Protein AF-A0A2W6CZB5-F1 (afdb_monomer_lite)

Foldseek 3Di:
DDDDDDPVLQAWWKWKAAPPPRDIDTDDPVVCVVVQQADPVPRHNDIDIDTHNPRVPDPDDDDD

Structure (mmCIF, N/CA/C/O backbone):
data_AF-A0A2W6CZB5-F1
#
_entry.id   AF-A0A2W6CZB5-F1
#
loop_
_atom_site.group_PDB
_atom_site.id
_atom_site.type_symbol
_atom_site.label_atom_id
_atom_site.label_alt_id
_atom_site.label_comp_id
_atom_site.label_asym_id
_atom_site.label_entity_id
_atom_site.label_seq_id
_atom_site.pdbx_PDB_ins_code
_atom_site.Cartn_x
_atom_site.Cartn_y
_atom_site.Cartn_z
_atom_site.occupancy
_atom_site.B_iso_or_equiv
_atom_site.auth_seq_id
_atom_site.auth_comp_id
_atom_site.auth_asym_id
_atom_site.auth_atom_id
_atom_site.pdbx_PDB_model_num
ATOM 1 N N . MET A 1 1 ? -31.327 -0.330 23.281 1.00 47.88 1 MET A N 1
ATOM 2 C CA . MET A 1 1 ? -30.095 -1.140 23.402 1.00 47.88 1 MET A CA 1
ATOM 3 C C . MET A 1 1 ? -28.943 -0.247 22.965 1.00 47.88 1 MET A C 1
ATOM 5 O O . MET A 1 1 ? -28.964 0.191 21.825 1.00 47.88 1 MET A O 1
ATOM 9 N N . ARG A 1 2 ? -28.030 0.144 23.864 1.00 56.97 2 ARG A N 1
ATOM 10 C CA . ARG A 1 2 ? -26.849 0.943 23.485 1.00 56.97 2 ARG A CA 1
ATOM 11 C C . ARG A 1 2 ? -25.840 -0.003 22.834 1.00 56.97 2 ARG A C 1
ATOM 13 O O . ARG A 1 2 ? -25.337 -0.892 23.514 1.00 56.97 2 ARG A O 1
ATOM 20 N N . GLY A 1 3 ? -25.625 0.143 21.528 1.00 64.56 3 GLY A N 1
ATOM 21 C CA . GLY A 1 3 ? -24.653 -0.653 20.784 1.00 64.56 3 GLY A CA 1
ATOM 22 C C . GLY A 1 3 ? -23.242 -0.388 21.301 1.00 64.56 3 GLY A C 1
ATOM 23 O O . GLY A 1 3 ? -22.835 0.763 21.447 1.00 64.56 3 GLY A O 1
ATOM 24 N N . VAL A 1 4 ? -22.517 -1.453 21.621 1.00 73.69 4 VAL A N 1
ATOM 25 C CA . VAL A 1 4 ? -21.080 -1.393 21.899 1.00 73.69 4 VAL A CA 1
ATOM 26 C C . VAL A 1 4 ? -20.381 -1.299 20.548 1.00 73.69 4 VAL A C 1
ATOM 28 O O . VAL A 1 4 ? -20.246 -2.312 19.871 1.00 73.69 4 VAL A O 1
ATOM 31 N N . ILE A 1 5 ? -19.977 -0.094 20.144 1.00 68.81 5 ILE A N 1
ATOM 32 C CA . ILE A 1 5 ? -19.120 0.077 18.966 1.00 68.81 5 ILE A CA 1
ATOM 33 C C . ILE A 1 5 ? -17.733 -0.441 19.340 1.00 68.81 5 ILE A C 1
ATOM 35 O O . ILE A 1 5 ? -17.173 -0.051 20.373 1.00 68.81 5 ILE A O 1
ATOM 39 N N . ARG A 1 6 ? -17.181 -1.361 18.546 1.00 69.38 6 ARG A N 1
ATOM 40 C CA . ARG A 1 6 ? -15.808 -1.823 18.766 1.00 69.38 6 ARG A CA 1
ATOM 41 C C . ARG A 1 6 ? -14.861 -0.721 18.307 1.00 69.38 6 ARG A C 1
ATOM 43 O O . ARG A 1 6 ? -15.049 -0.161 17.238 1.00 69.38 6 ARG A O 1
ATOM 50 N N . LEU A 1 7 ? -13.806 -0.444 19.078 1.00 63.00 7 LEU A N 1
ATOM 51 C CA . LEU A 1 7 ? -12.808 0.568 18.702 1.00 63.00 7 LEU A CA 1
ATOM 52 C C . LEU A 1 7 ? -12.259 0.337 17.280 1.00 63.00 7 LEU A C 1
ATOM 54 O O . LEU A 1 7 ? -12.048 1.300 16.558 1.00 63.00 7 LEU A O 1
ATOM 58 N N . GLY A 1 8 ? -12.112 -0.925 16.858 1.00 62.28 8 GLY A N 1
ATOM 59 C CA . GLY A 1 8 ? -11.685 -1.284 15.501 1.00 62.28 8 GLY A CA 1
ATOM 60 C C . GLY A 1 8 ? -12.649 -0.880 14.377 1.00 62.28 8 GLY A C 1
ATOM 61 O O . GLY A 1 8 ? -12.200 -0.727 13.252 1.00 62.28 8 GLY A O 1
ATOM 62 N N . GLU A 1 9 ? -13.934 -0.655 14.662 1.00 65.69 9 GLU A N 1
ATOM 63 C CA . GLU A 1 9 ? -14.927 -0.173 13.683 1.00 65.69 9 GLU A CA 1
ATOM 64 C C . GLU A 1 9 ? -14.902 1.355 13.513 1.00 65.69 9 GLU A C 1
ATOM 66 O O . GLU A 1 9 ? -15.506 1.884 12.584 1.00 65.69 9 GLU A O 1
ATOM 71 N N . LEU A 1 10 ? -14.211 2.069 14.408 1.00 64.50 10 LEU A N 1
ATOM 72 C CA . LEU A 1 10 ? -14.051 3.528 14.371 1.00 64.50 10 LEU A CA 1
ATOM 73 C C . LEU A 1 10 ? -12.714 3.962 13.762 1.00 64.50 10 LEU A C 1
ATOM 75 O O . LEU A 1 10 ? -12.488 5.158 13.580 1.00 64.50 10 LEU A O 1
ATOM 79 N N . LEU A 1 11 ? -11.800 3.022 13.505 1.00 67.69 11 LEU A N 1
ATOM 80 C CA . LEU A 1 11 ? -10.497 3.356 12.947 1.00 67.69 11 LEU A CA 1
ATOM 81 C C . LEU A 1 11 ? -10.626 3.607 11.439 1.00 67.69 11 LEU A C 1
ATOM 83 O O . LEU A 1 11 ? -11.270 2.817 10.747 1.00 67.69 11 LEU A O 1
ATOM 87 N N . PRO A 1 12 ? -10.006 4.681 10.916 1.00 66.00 12 PRO A N 1
ATOM 88 C CA . PRO A 1 12 ? -10.008 4.952 9.489 1.00 66.00 12 PRO A CA 1
ATOM 89 C C . PRO A 1 12 ? -9.358 3.790 8.744 1.00 66.00 12 PRO A C 1
ATOM 91 O O . PRO A 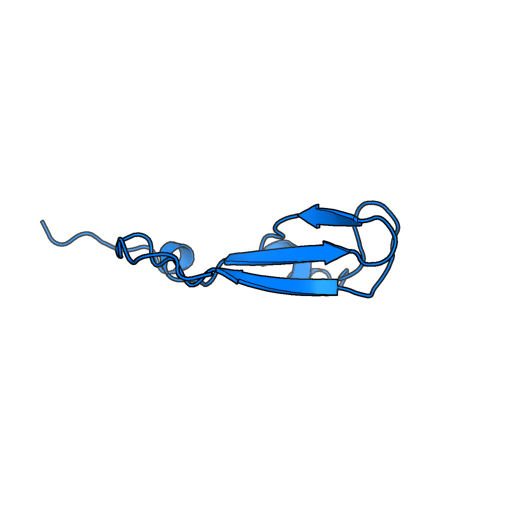1 12 ? -8.281 3.307 9.106 1.00 66.00 12 PRO A O 1
ATOM 94 N N . VAL A 1 13 ? -10.023 3.361 7.680 1.00 75.19 13 VAL A N 1
ATOM 95 C CA . VAL A 1 13 ? -9.498 2.345 6.778 1.00 75.19 13 VAL A CA 1
ATOM 96 C C . VAL A 1 13 ? -8.543 3.027 5.800 1.00 75.19 13 VAL A C 1
ATOM 98 O O . VAL A 1 13 ? -8.897 4.024 5.172 1.00 75.19 13 VAL A O 1
ATOM 101 N N . VAL A 1 14 ? -7.321 2.501 5.672 1.00 84.31 14 VAL A N 1
ATOM 102 C CA . VAL A 1 14 ? -6.328 3.015 4.721 1.00 84.31 14 VAL A CA 1
ATOM 103 C C . VAL A 1 14 ? -6.329 2.142 3.476 1.00 84.31 14 VAL A C 1
ATOM 105 O O . VAL A 1 14 ? -6.045 0.948 3.550 1.00 84.31 14 VAL A O 1
ATOM 108 N N . ARG A 1 15 ? -6.592 2.739 2.314 1.00 88.88 15 ARG A N 1
ATOM 109 C CA . ARG A 1 15 ? -6.407 2.086 1.015 1.00 88.88 15 ARG A CA 1
ATOM 110 C C . ARG A 1 15 ? -5.118 2.587 0.383 1.00 88.88 15 ARG A C 1
ATOM 112 O O . ARG A 1 15 ? -4.931 3.792 0.228 1.00 88.88 15 ARG A O 1
ATOM 119 N N . LEU A 1 16 ? -4.238 1.664 0.015 1.00 90.12 16 LEU A N 1
ATOM 120 C CA . LEU A 1 16 ? -2.936 1.961 -0.570 1.00 90.12 16 LEU A CA 1
ATOM 121 C C . LEU A 1 16 ? -2.893 1.533 -2.035 1.00 90.12 16 LEU A C 1
ATOM 123 O O . LEU A 1 16 ? -3.209 0.389 -2.360 1.00 90.12 16 LEU A O 1
ATOM 127 N N . ALA A 1 17 ? -2.448 2.435 -2.906 1.00 94.12 17 ALA A N 1
ATOM 128 C CA . ALA A 1 17 ? -2.139 2.156 -4.303 1.00 94.12 17 ALA A CA 1
ATOM 129 C C . ALA A 1 17 ? -0.626 2.249 -4.539 1.00 94.12 17 ALA A C 1
ATOM 131 O O . ALA A 1 17 ? -0.005 3.282 -4.274 1.00 94.12 17 ALA A O 1
ATOM 132 N N . CYS A 1 18 ? -0.022 1.162 -5.019 1.00 94.38 18 CYS A N 1
ATOM 133 C CA . CYS A 1 18 ? 1.399 1.121 -5.349 1.00 94.38 18 CYS A CA 1
ATOM 134 C C . CYS A 1 18 ? 1.644 1.850 -6.668 1.00 94.38 18 CYS A C 1
ATOM 136 O O . CYS A 1 18 ? 1.123 1.437 -7.701 1.00 94.38 18 CYS A O 1
ATOM 138 N N . THR A 1 19 ? 2.502 2.867 -6.677 1.00 94.50 19 THR A N 1
ATOM 139 C CA . THR A 1 19 ? 2.803 3.613 -7.912 1.00 94.50 19 THR A CA 1
ATOM 140 C C . THR A 1 19 ? 3.717 2.850 -8.877 1.00 94.50 19 THR A C 1
ATOM 142 O O . THR A 1 19 ? 3.907 3.291 -10.003 1.00 94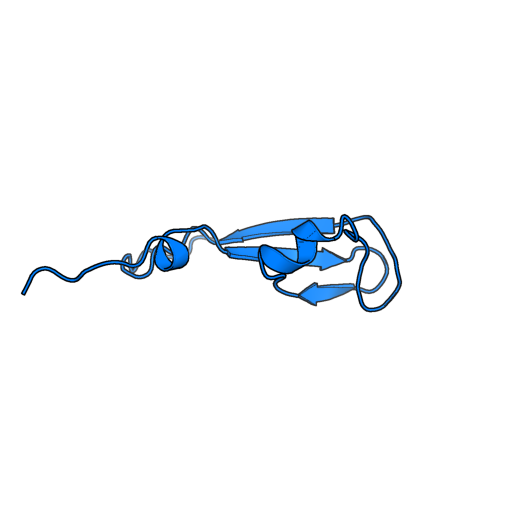.50 19 THR A O 1
ATOM 145 N N . ALA A 1 20 ? 4.304 1.725 -8.449 1.00 94.12 20 ALA A N 1
ATOM 146 C CA . ALA A 1 20 ? 5.215 0.924 -9.271 1.00 94.12 20 ALA A CA 1
ATOM 147 C C . ALA A 1 20 ? 4.515 -0.203 -10.046 1.00 94.12 20 ALA A C 1
ATOM 149 O O . ALA A 1 20 ? 4.926 -0.529 -11.153 1.00 94.12 20 ALA A O 1
ATOM 150 N N . CYS A 1 21 ? 3.499 -0.839 -9.454 1.00 95.44 21 CYS A N 1
ATOM 151 C CA . CYS A 1 21 ? 2.808 -1.988 -10.060 1.00 95.44 21 CYS A CA 1
ATOM 152 C C . CYS A 1 21 ? 1.280 -1.898 -10.006 1.00 95.44 21 CYS A C 1
ATOM 154 O O . CYS A 1 21 ? 0.599 -2.894 -10.261 1.00 95.44 21 CYS A O 1
ATOM 156 N N . GLU A 1 22 ? 0.757 -0.741 -9.597 1.00 95.12 22 GLU A N 1
ATOM 157 C CA . GLU A 1 22 ? -0.673 -0.413 -9.583 1.00 95.12 22 GLU A CA 1
ATOM 158 C C . GLU A 1 22 ? -1.529 -1.360 -8.723 1.00 95.12 22 GLU A C 1
ATOM 160 O O . GLU A 1 22 ? -2.754 -1.394 -8.831 1.00 95.12 22 GLU A O 1
ATOM 165 N N . LEU A 1 23 ? -0.908 -2.129 -7.817 1.00 94.44 23 LEU A N 1
ATOM 166 C CA . LEU A 1 23 ? -1.646 -2.879 -6.807 1.00 94.44 23 LEU A CA 1
ATOM 167 C C . LEU A 1 23 ? -2.374 -1.894 -5.890 1.00 94.44 23 LEU A C 1
ATOM 169 O O . LEU A 1 23 ? -1.728 -1.122 -5.181 1.00 94.44 23 LEU A O 1
ATOM 173 N N . VAL A 1 24 ? -3.698 -2.007 -5.845 1.00 93.00 24 VAL A N 1
ATOM 174 C CA . VAL A 1 24 ? -4.537 -1.388 -4.820 1.00 93.00 24 VAL A CA 1
ATOM 175 C C . VAL A 1 24 ? -4.880 -2.444 -3.779 1.00 93.00 24 VAL A C 1
ATOM 177 O O . VAL A 1 24 ? -5.429 -3.492 -4.120 1.00 93.00 24 VAL A O 1
ATOM 180 N N . TYR A 1 25 ? -4.559 -2.188 -2.517 1.00 88.88 25 TYR A N 1
ATOM 181 C CA . TYR A 1 25 ? -4.878 -3.092 -1.415 1.00 88.88 25 TYR A CA 1
ATOM 182 C C . TYR A 1 25 ? -5.123 -2.316 -0.120 1.00 88.88 25 TYR A C 1
ATOM 184 O O . TYR A 1 25 ? -4.807 -1.132 -0.008 1.00 88.88 25 TYR A O 1
ATOM 192 N N . GLN A 1 26 ? -5.731 -2.993 0.844 1.00 88.62 26 GLN A N 1
ATOM 193 C CA . GLN A 1 26 ? -6.044 -2.456 2.159 1.00 88.62 26 GLN A CA 1
ATOM 194 C C . GLN A 1 26 ? -5.269 -3.286 3.189 1.00 88.62 26 GLN A C 1
ATOM 196 O O . GLN A 1 26 ? -5.673 -4.422 3.440 1.00 88.62 26 GLN A O 1
ATOM 201 N N . PRO A 1 27 ? -4.144 -2.782 3.723 1.00 83.69 27 PRO A N 1
ATOM 202 C CA . PRO A 1 27 ? -3.405 -3.485 4.764 1.00 83.69 27 PRO A CA 1
ATOM 203 C C . PRO A 1 27 ? -4.183 -3.494 6.082 1.00 83.69 27 PRO A C 1
ATOM 205 O O . PRO A 1 27 ? -4.930 -2.561 6.395 1.00 83.69 27 PRO A O 1
ATOM 208 N N . GLU A 1 28 ? -3.954 -4.521 6.889 1.00 80.19 28 GLU A N 1
ATOM 209 C CA . GLU A 1 28 ? -4.349 -4.527 8.290 1.00 80.19 28 GLU A CA 1
ATOM 210 C C . GLU A 1 28 ? -3.303 -3.783 9.132 1.00 80.19 28 GLU A C 1
ATOM 212 O O . GLU A 1 28 ? -2.118 -3.742 8.800 1.00 80.19 28 GLU A O 1
ATOM 217 N N . LEU A 1 29 ? -3.703 -3.214 10.278 1.00 77.31 29 LEU A N 1
ATOM 218 C CA . LEU A 1 29 ? -2.743 -2.565 11.185 1.00 77.31 29 LEU A CA 1
ATOM 219 C C . LEU A 1 29 ? -1.610 -3.512 11.622 1.00 77.31 29 LEU A C 1
ATOM 221 O O . LEU A 1 29 ? -0.489 -3.061 11.855 1.00 77.31 29 LEU A O 1
ATOM 225 N N . ALA A 1 30 ? -1.898 -4.812 11.721 1.00 79.94 30 ALA A N 1
ATOM 226 C CA . ALA A 1 30 ? -0.919 -5.832 12.077 1.00 79.94 30 ALA A CA 1
ATOM 227 C C . ALA A 1 30 ? 0.221 -5.950 11.049 1.00 79.94 30 ALA A C 1
ATOM 229 O O . ALA A 1 30 ? 1.356 -6.223 11.444 1.00 79.94 30 ALA A O 1
ATOM 230 N N . ASP A 1 31 ? -0.042 -5.675 9.767 1.00 78.31 31 ASP A N 1
ATOM 231 C CA . ASP A 1 31 ? 0.952 -5.786 8.693 1.00 78.31 31 ASP A CA 1
ATOM 232 C C . ASP A 1 31 ? 2.121 -4.810 8.907 1.00 78.31 31 ASP A C 1
ATOM 234 O O . ASP A 1 31 ? 3.290 -5.149 8.688 1.00 78.31 31 ASP A O 1
ATOM 238 N N . PHE A 1 32 ? 1.828 -3.624 9.453 1.00 76.38 32 PHE A N 1
ATOM 239 C CA . PHE A 1 32 ? 2.828 -2.600 9.765 1.00 76.38 32 PHE A CA 1
ATOM 240 C C . PHE A 1 32 ? 3.707 -2.945 10.973 1.00 76.38 32 PHE A C 1
ATOM 242 O O . PHE A 1 32 ? 4.806 -2.405 11.101 1.00 76.38 32 PHE A O 1
ATOM 249 N N . GLY A 1 33 ? 3.266 -3.851 11.853 1.00 77.88 33 GLY A N 1
ATOM 250 C CA . GLY A 1 33 ? 4.008 -4.222 13.064 1.00 77.88 33 GLY A CA 1
ATOM 251 C C . GLY A 1 33 ? 5.348 -4.905 12.775 1.00 77.88 33 GLY A C 1
ATOM 252 O O . GLY A 1 33 ? 6.265 -4.847 13.590 1.00 77.88 33 GLY A O 1
ATOM 253 N N . SER A 1 34 ? 5.482 -5.513 11.594 1.00 77.38 34 SER A N 1
ATOM 254 C CA . SER A 1 34 ? 6.713 -6.165 11.135 1.00 77.38 34 SER A CA 1
ATOM 255 C C . SER A 1 34 ? 7.775 -5.192 10.604 1.00 77.38 34 SER A C 1
ATOM 257 O O . SER A 1 34 ? 8.908 -5.599 10.352 1.00 77.38 34 SER A O 1
ATOM 259 N N . GLY A 1 35 ? 7.418 -3.921 10.385 1.00 75.19 35 GLY A N 1
ATOM 260 C CA . GLY A 1 35 ? 8.271 -2.946 9.701 1.00 75.19 35 GLY A CA 1
ATOM 261 C C . GLY A 1 35 ? 8.381 -3.155 8.185 1.00 75.19 35 GLY A C 1
ATOM 262 O O . GLY A 1 35 ? 9.040 -2.364 7.512 1.00 75.19 35 GLY A O 1
ATOM 263 N N . ASN A 1 36 ? 7.729 -4.177 7.620 1.00 74.56 36 ASN A N 1
ATOM 264 C CA . ASN A 1 36 ? 7.688 -4.387 6.179 1.00 74.56 36 ASN A CA 1
ATOM 265 C C . ASN A 1 36 ? 6.579 -3.534 5.546 1.00 74.56 36 ASN A C 1
ATOM 267 O O . ASN A 1 36 ? 5.418 -3.929 5.510 1.00 74.56 36 ASN A O 1
ATOM 271 N N . THR A 1 37 ? 6.938 -2.347 5.059 1.00 80.56 37 THR A N 1
ATOM 272 C CA . THR A 1 37 ? 5.998 -1.385 4.449 1.00 80.56 37 THR A CA 1
ATOM 273 C C . THR A 1 37 ? 6.019 -1.392 2.915 1.00 80.56 37 THR A C 1
ATOM 275 O O . THR A 1 37 ? 5.405 -0.531 2.277 1.00 80.56 37 THR A O 1
ATOM 278 N N . GLY A 1 38 ? 6.730 -2.347 2.306 1.00 87.94 38 GLY A N 1
ATOM 279 C CA . GLY A 1 38 ? 6.838 -2.495 0.857 1.00 87.94 38 GLY A CA 1
ATOM 280 C C . GLY A 1 38 ? 5.595 -3.125 0.223 1.00 87.94 38 GLY A C 1
ATOM 281 O O . GLY A 1 38 ? 4.789 -3.783 0.878 1.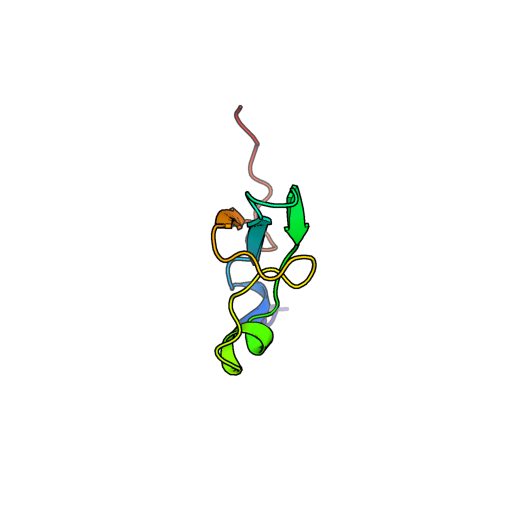00 87.94 38 GLY A O 1
ATOM 282 N N . CYS A 1 39 ? 5.428 -2.935 -1.085 1.00 91.12 39 CYS A N 1
ATOM 283 C CA . CYS A 1 39 ? 4.313 -3.513 -1.824 1.00 91.12 39 CYS A CA 1
ATOM 284 C C . CYS A 1 39 ? 4.397 -5.042 -1.830 1.00 91.12 39 CYS A C 1
ATOM 286 O O . CYS A 1 39 ? 5.389 -5.575 -2.330 1.00 91.12 39 CYS A O 1
ATOM 288 N N . PRO A 1 40 ? 3.352 -5.769 -1.392 1.00 90.44 40 PRO A N 1
ATOM 289 C CA . PRO A 1 40 ? 3.401 -7.230 -1.318 1.00 90.44 40 PRO A CA 1
ATOM 290 C C . PRO A 1 40 ? 3.502 -7.901 -2.696 1.00 90.44 40 PRO A C 1
ATOM 292 O O . PRO A 1 40 ? 3.847 -9.075 -2.783 1.00 90.44 40 PRO A O 1
ATOM 295 N N . ARG A 1 41 ? 3.220 -7.170 -3.786 1.00 92.31 41 ARG A N 1
ATOM 296 C CA . ARG A 1 41 ? 3.342 -7.679 -5.159 1.00 92.31 41 ARG A CA 1
ATOM 297 C C . ARG A 1 41 ? 4.731 -7.468 -5.764 1.00 92.31 41 ARG A C 1
ATOM 299 O O . ARG A 1 41 ? 5.211 -8.359 -6.454 1.00 92.31 41 ARG A O 1
ATOM 306 N N . CYS A 1 42 ? 5.349 -6.300 -5.574 1.00 93.50 42 CYS A N 1
ATOM 307 C CA . CYS A 1 42 ? 6.579 -5.936 -6.296 1.00 93.50 42 CYS A CA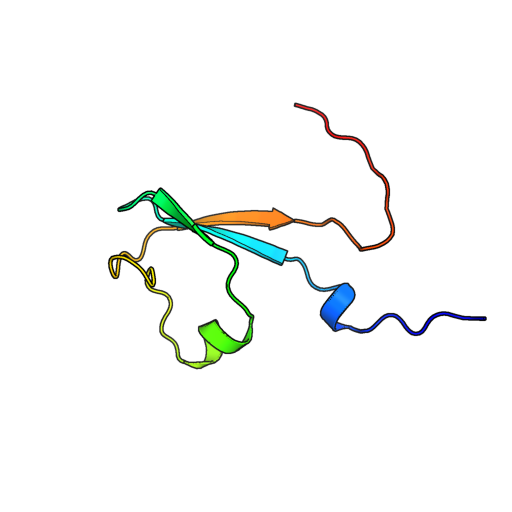 1
ATOM 308 C C . CYS A 1 42 ? 7.735 -5.438 -5.415 1.00 93.50 42 CYS A C 1
ATOM 310 O O . CYS A 1 42 ? 8.803 -5.145 -5.943 1.00 93.50 42 CYS A O 1
ATOM 312 N N . GLY A 1 43 ? 7.538 -5.292 -4.102 1.00 89.94 43 GLY A N 1
ATOM 313 C CA . GLY A 1 43 ? 8.536 -4.741 -3.179 1.00 89.94 43 GLY A CA 1
ATOM 314 C C . GLY A 1 43 ? 8.768 -3.228 -3.299 1.00 89.94 43 GLY A C 1
ATOM 315 O O . GLY A 1 43 ? 9.686 -2.711 -2.672 1.00 89.94 43 GLY A O 1
ATOM 316 N N . GLY A 1 44 ? 7.970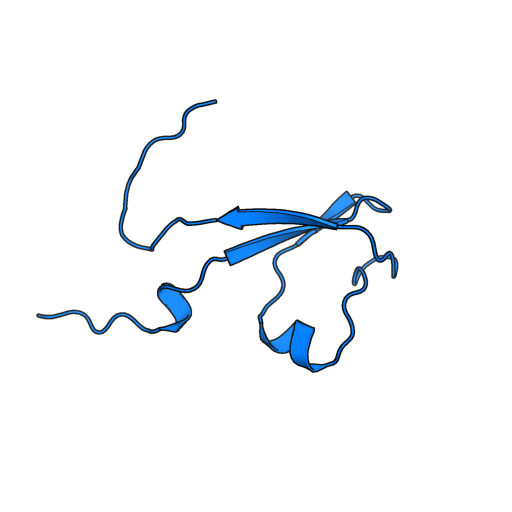 -2.504 -4.094 1.00 89.06 44 GLY A N 1
ATOM 317 C CA . GLY A 1 44 ? 8.056 -1.044 -4.224 1.00 89.06 44 GLY A CA 1
ATOM 318 C C . GLY A 1 44 ? 7.615 -0.299 -2.957 1.00 89.06 44 GLY A C 1
ATOM 319 O O . GLY A 1 44 ? 6.753 -0.781 -2.230 1.00 89.06 44 GLY A O 1
ATOM 320 N N . TRP A 1 45 ? 8.175 0.890 -2.711 1.00 83.44 45 TRP A N 1
ATOM 321 C CA . TRP A 1 45 ? 8.012 1.631 -1.443 1.00 83.44 45 TRP A CA 1
ATOM 322 C C . TRP A 1 45 ? 7.185 2.917 -1.555 1.00 83.44 45 TRP A C 1
ATOM 324 O O . TRP A 1 45 ? 6.959 3.603 -0.560 1.00 83.44 45 TRP A O 1
ATOM 334 N N . THR A 1 46 ? 6.745 3.270 -2.761 1.00 86.81 46 THR A N 1
ATOM 335 C CA . THR A 1 46 ? 5.973 4.491 -3.007 1.00 86.81 46 THR A CA 1
ATOM 336 C C . THR A 1 46 ? 4.481 4.173 -3.074 1.00 86.81 46 THR A C 1
ATOM 338 O O . THR A 1 46 ? 4.043 3.321 -3.854 1.00 86.81 46 THR A O 1
ATOM 341 N N . TRP A 1 47 ? 3.711 4.887 -2.250 1.00 88.44 47 TRP A N 1
ATOM 342 C CA . TRP A 1 47 ? 2.283 4.680 -2.042 1.00 88.44 47 TRP A CA 1
ATOM 343 C C . TRP A 1 47 ? 1.495 5.969 -2.257 1.00 88.44 47 TRP A C 1
ATOM 345 O O . TRP A 1 47 ? 1.902 7.033 -1.796 1.00 88.44 47 TRP A O 1
ATOM 355 N N . ILE A 1 48 ? 0.328 5.849 -2.884 1.00 90.38 48 ILE A N 1
ATOM 356 C CA . ILE A 1 48 ? -0.758 6.826 -2.763 1.00 90.38 48 ILE A CA 1
ATOM 357 C C . ILE A 1 48 ? -1.752 6.246 -1.757 1.00 90.38 48 ILE A C 1
ATOM 359 O O . ILE A 1 48 ? -2.181 5.102 -1.915 1.00 90.38 48 ILE A O 1
ATOM 363 N N . ALA A 1 49 ? -2.085 7.009 -0.717 1.00 87.19 49 ALA A N 1
ATOM 364 C CA . ALA A 1 49 ? -2.975 6.571 0.353 1.00 87.19 49 ALA A CA 1
ATOM 365 C C . ALA A 1 49 ? -4.283 7.365 0.334 1.00 87.19 49 ALA A C 1
ATOM 367 O O . ALA A 1 49 ? -4.266 8.594 0.281 1.00 87.19 49 ALA A O 1
ATOM 368 N N . GLN A 1 50 ? -5.404 6.656 0.431 1.00 85.25 50 GLN A N 1
ATOM 369 C CA . GLN A 1 50 ? -6.717 7.230 0.702 1.00 85.25 50 GLN A CA 1
ATOM 370 C 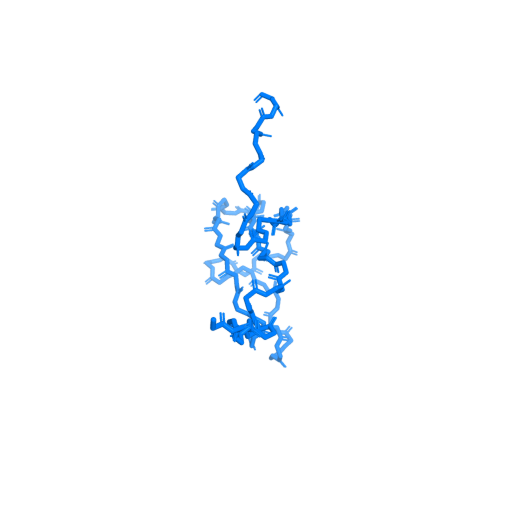C . GLN A 1 50 ? -7.150 6.826 2.113 1.00 85.25 50 GLN A C 1
ATOM 372 O O . GLN A 1 50 ? -7.039 5.658 2.491 1.00 85.25 50 GLN A O 1
ATOM 377 N N . LEU A 1 51 ? -7.621 7.806 2.885 1.00 78.50 51 LEU A N 1
ATOM 378 C CA . LEU A 1 51 ? -8.214 7.595 4.201 1.00 78.50 51 LEU A CA 1
ATOM 379 C C . LEU A 1 51 ? -9.729 7.573 4.038 1.00 78.50 51 LEU A C 1
ATOM 381 O O . LEU A 1 51 ? -10.336 8.611 3.783 1.00 78.50 51 LEU A O 1
ATOM 385 N N . ASP A 1 52 ? -10.329 6.398 4.185 1.00 70.94 52 ASP A N 1
ATOM 386 C CA . ASP A 1 52 ? -11.778 6.274 4.186 1.00 70.94 52 ASP A CA 1
ATOM 387 C C . ASP A 1 52 ? -12.282 6.595 5.599 1.00 70.94 52 ASP A C 1
ATOM 389 O O . ASP A 1 52 ? -12.118 5.817 6.541 1.00 70.94 52 ASP A O 1
ATOM 393 N N . THR A 1 53 ? -12.892 7.772 5.756 1.00 64.25 53 THR A N 1
ATOM 394 C CA . THR A 1 53 ? -13.525 8.225 7.007 1.00 64.25 53 THR A CA 1
ATOM 395 C C . THR A 1 53 ? -14.982 7.789 7.103 1.00 64.25 53 THR A C 1
ATOM 397 O O . THR A 1 53 ? -15.774 8.433 7.791 1.00 64.25 53 THR A O 1
ATOM 400 N N . THR A 1 54 ? -15.364 6.726 6.391 1.00 56.44 54 THR A N 1
ATOM 401 C CA . THR A 1 54 ? -16.713 6.167 6.474 1.00 56.44 54 THR A CA 1
ATOM 402 C C . THR A 1 54 ? -16.839 5.454 7.810 1.00 56.44 54 THR A C 1
ATOM 404 O O . THR A 1 54 ? -16.705 4.236 7.906 1.00 56.44 54 THR A O 1
ATOM 407 N N . SER A 1 55 ? -17.064 6.235 8.864 1.00 54.09 55 SER A N 1
ATOM 408 C CA . SER A 1 55 ? -17.621 5.750 10.114 1.00 54.09 55 SER A CA 1
ATOM 409 C C . SER A 1 55 ? -18.801 4.858 9.747 1.00 54.09 55 SER A C 1
ATOM 411 O O . SER A 1 55 ? -19.697 5.295 9.018 1.00 54.09 55 SER A O 1
ATOM 413 N N . ALA A 1 56 ? -18.780 3.601 10.187 1.00 56.91 56 ALA A N 1
ATOM 414 C CA . ALA A 1 56 ? -19.883 2.669 10.005 1.00 56.91 56 ALA A CA 1
ATOM 415 C C . ALA A 1 56 ? -21.138 3.234 10.701 1.00 56.91 56 ALA A C 1
ATOM 417 O O . ALA A 1 56 ? -21.394 2.964 11.870 1.00 56.91 56 ALA A O 1
ATOM 418 N N . GLY A 1 57 ? -21.879 4.101 10.010 1.00 53.44 57 GLY A N 1
ATOM 419 C CA . GLY A 1 57 ? -23.000 4.841 10.583 1.00 53.44 57 GLY A CA 1
ATOM 420 C C . GLY A 1 57 ? -23.424 6.095 9.822 1.00 53.44 57 GLY A C 1
ATOM 421 O O . GLY A 1 57 ? -24.603 6.429 9.877 1.00 53.44 57 GLY A O 1
ATOM 422 N N . ASP A 1 58 ? -22.539 6.742 9.061 1.00 52.53 58 ASP A N 1
ATOM 423 C CA . ASP A 1 58 ? -22.885 8.016 8.423 1.00 52.53 58 ASP A CA 1
ATOM 424 C C . ASP A 1 58 ? -23.057 7.858 6.910 1.00 52.53 58 ASP A C 1
ATOM 426 O O . ASP A 1 58 ? -22.111 7.888 6.123 1.00 52.53 58 ASP A O 1
ATOM 430 N N . GLY A 1 59 ? -24.313 7.688 6.492 1.00 57.62 59 GLY A N 1
ATOM 431 C CA . GLY A 1 59 ? -24.723 7.890 5.106 1.00 57.62 59 GLY A CA 1
ATOM 432 C C . GLY A 1 59 ? -24.496 9.348 4.705 1.00 57.62 59 GLY A C 1
ATOM 433 O O . GLY A 1 59 ? -25.345 10.197 4.960 1.00 57.62 59 GLY A O 1
ATOM 434 N N . GLY A 1 60 ? -23.353 9.641 4.084 1.00 50.91 60 GLY A N 1
ATOM 435 C CA . GLY A 1 60 ? -22.957 11.001 3.725 1.00 50.91 60 GLY A CA 1
ATOM 436 C C . GLY A 1 60 ? -22.301 11.093 2.353 1.00 50.91 60 GLY A C 1
ATOM 437 O O . GLY A 1 60 ? -21.088 11.001 2.246 1.00 50.91 60 GLY A O 1
ATOM 438 N N . GLY A 1 61 ? -23.149 11.274 1.335 1.00 52.09 61 GLY A N 1
ATOM 439 C CA . GLY A 1 61 ? -22.936 11.978 0.062 1.00 52.09 61 GLY A CA 1
ATOM 440 C C . GLY A 1 61 ? -21.523 12.118 -0.509 1.00 52.09 61 GLY A C 1
ATOM 441 O O . GLY A 1 61 ? -20.724 12.924 -0.039 1.00 52.09 61 GLY A O 1
ATOM 442 N N . GLY A 1 62 ? -21.299 11.455 -1.645 1.00 45.97 62 GLY A N 1
ATOM 443 C CA . GLY A 1 62 ? -20.241 11.828 -2.575 1.00 45.97 62 GLY A CA 1
ATOM 444 C C . GLY A 1 62 ? -20.472 13.215 -3.182 1.00 45.97 62 GLY A C 1
ATOM 445 O O . GLY A 1 62 ? -21.598 13.583 -3.520 1.00 45.97 62 GLY A O 1
ATOM 446 N N . VAL A 1 63 ? -19.379 13.953 -3.353 1.00 48.31 63 VAL A N 1
ATOM 447 C CA . VAL A 1 63 ? -19.262 15.059 -4.305 1.00 48.31 63 VAL A CA 1
ATOM 448 C C . VAL A 1 63 ? -17.932 14.910 -5.036 1.00 48.31 63 VAL A C 1
ATOM 450 O O . VAL A 1 63 ? -16.881 14.824 -4.401 1.00 48.31 63 VAL A O 1
ATOM 453 N N . GLY A 1 64 ? -18.007 14.851 -6.365 1.00 42.03 64 GLY A N 1
ATOM 454 C CA . GLY A 1 64 ? -16.877 14.712 -7.280 1.00 42.03 64 GLY A CA 1
ATOM 455 C C . GLY A 1 64 ? -17.249 13.884 -8.491 1.00 42.03 64 GLY A C 1
ATOM 456 O O . GLY A 1 64 ? -16.879 12.693 -8.491 1.00 42.03 64 GLY A O 1
#

pLDDT: mean 75.67, std 15.22, range [42.03, 95.44]

Radius of gyration: 14.89 Å; chains: 1; bounding box: 39×23×34 Å

Sequence (64 aa):
MRGVIRLGELLPVVRLACTACELVYQPELADFGSGNTGCPRCGGWTWIAQLDTTSAGDGGGGVG

Secondary structure (DSSP, 8-state):
------GGGSSPEEEEEETTT--EE---HHHHTTS--S-TTT----EEEEEE---TT-------